Protein AF-T0KFK4-F1 (afdb_monomer)

Secondary structure (DSSP, 8-state):
---EEESS-BTTB-B---HHHHSS--------HHHHTTT-EE-HHHHHHHH-THHHHT-EEE-TTS---SSHHHHHHHHTT-PPPHHHHHHHHHHHHHHHHHTHHHHHHHHHHHHHHHHHHHHT--TTSPPP--TTGGGEES--EEEETTEEEE-

Structure (mmCIF, N/CA/C/O backbone):
data_AF-T0KFK4-F1
#
_entry.id   AF-T0KFK4-F1
#
loop_
_atom_site.group_PDB
_atom_site.id
_atom_site.type_symbol
_atom_site.label_atom_id
_atom_site.label_alt_id
_atom_site.label_comp_id
_atom_site.label_asym_id
_atom_site.label_entity_id
_atom_site.label_seq_id
_atom_site.pdbx_PDB_ins_code
_atom_site.Cartn_x
_atom_site.Cartn_y
_atom_site.Cartn_z
_atom_site.occupancy
_atom_site.B_iso_or_equiv
_atom_site.auth_seq_id
_atom_site.auth_comp_id
_atom_site.auth_asym_id
_atom_site.auth_atom_id
_atom_site.pdbx_PDB_model_num
ATOM 1 N N . MET A 1 1 ? 15.252 -6.855 -17.170 1.00 78.69 1 MET A N 1
ATOM 2 C CA . MET A 1 1 ? 15.267 -7.004 -15.695 1.00 78.69 1 MET A CA 1
ATOM 3 C C . MET A 1 1 ? 14.202 -8.016 -15.292 1.00 78.69 1 MET A C 1
ATOM 5 O O . MET A 1 1 ? 13.202 -8.117 -15.997 1.00 78.69 1 MET A O 1
ATOM 9 N N . GLU A 1 2 ? 14.425 -8.774 -14.219 1.00 89.25 2 GLU A N 1
ATOM 10 C CA . GLU A 1 2 ? 13.461 -9.767 -13.717 1.00 89.25 2 GLU A CA 1
ATOM 11 C C . GLU A 1 2 ? 12.307 -9.107 -12.941 1.00 89.25 2 GLU A C 1
ATOM 13 O O . GLU A 1 2 ? 12.492 -8.004 -12.417 1.00 89.25 2 GLU A O 1
ATOM 18 N N . PRO A 1 3 ? 11.120 -9.741 -12.862 1.00 91.94 3 PRO A N 1
ATOM 19 C CA . PRO A 1 3 ? 10.017 -9.248 -12.044 1.00 91.94 3 PRO A CA 1
ATOM 20 C C . PRO A 1 3 ? 10.415 -9.084 -10.575 1.00 91.94 3 PRO A C 1
ATOM 22 O O . PRO A 1 3 ? 11.073 -9.943 -9.990 1.00 91.94 3 PRO A O 1
ATOM 25 N N . VAL A 1 4 ? 9.974 -7.990 -9.958 1.00 92.12 4 VAL A N 1
ATOM 26 C CA . VAL A 1 4 ? 10.277 -7.679 -8.557 1.00 92.12 4 VAL A CA 1
ATOM 27 C C . VAL A 1 4 ? 9.027 -7.893 -7.717 1.00 92.12 4 VAL A C 1
ATOM 29 O O . VAL A 1 4 ? 7.979 -7.317 -8.010 1.00 92.12 4 VAL A O 1
ATOM 32 N N . LYS A 1 5 ? 9.130 -8.708 -6.662 1.00 94.12 5 LYS A N 1
ATOM 33 C CA . LYS A 1 5 ? 8.030 -8.899 -5.713 1.00 94.12 5 LYS A CA 1
ATOM 34 C C . LYS A 1 5 ? 7.849 -7.636 -4.876 1.00 94.12 5 LYS A C 1
ATOM 36 O O . LYS A 1 5 ? 8.795 -7.150 -4.256 1.00 94.12 5 LYS A O 1
ATOM 41 N N . VAL A 1 6 ? 6.625 -7.135 -4.835 1.00 92.81 6 VAL A N 1
ATOM 42 C CA . VAL A 1 6 ? 6.212 -5.961 -4.064 1.00 92.81 6 VAL A CA 1
ATOM 43 C C . VAL A 1 6 ? 5.068 -6.339 -3.124 1.00 92.81 6 VAL A C 1
ATOM 45 O O . VAL A 1 6 ? 4.615 -7.484 -3.092 1.00 92.81 6 VAL A O 1
ATOM 48 N N . LYS A 1 7 ? 4.646 -5.391 -2.289 1.00 91.06 7 LYS A N 1
ATOM 49 C CA . LYS A 1 7 ? 3.499 -5.564 -1.389 1.00 91.06 7 LYS A CA 1
ATOM 50 C C . LYS A 1 7 ? 2.224 -4.905 -1.911 1.00 91.06 7 LYS A C 1
ATOM 52 O O . LYS A 1 7 ? 1.142 -5.334 -1.539 1.00 91.06 7 LYS A O 1
ATOM 57 N N . SER A 1 8 ? 2.361 -3.893 -2.761 1.00 91.50 8 SER A N 1
ATOM 58 C CA . SER A 1 8 ? 1.259 -3.095 -3.288 1.00 91.50 8 SER A CA 1
ATOM 59 C C . SER A 1 8 ? 1.582 -2.546 -4.679 1.00 91.50 8 SER A C 1
ATOM 61 O O . SER A 1 8 ? 2.689 -2.748 -5.193 1.00 91.50 8 SER A O 1
ATOM 63 N N . CYS A 1 9 ? 0.610 -1.852 -5.275 1.00 88.12 9 CYS A N 1
ATOM 64 C CA . CYS A 1 9 ? 0.750 -1.206 -6.570 1.00 88.12 9 CYS A CA 1
ATOM 65 C C . CYS A 1 9 ? 1.921 -0.204 -6.607 1.00 88.12 9 CYS A C 1
ATOM 67 O O . CYS A 1 9 ? 2.220 0.458 -5.612 1.00 88.12 9 CYS A O 1
ATOM 69 N N . TRP A 1 10 ? 2.579 -0.066 -7.765 1.00 83.50 10 TRP A N 1
ATOM 70 C CA . TRP A 1 10 ? 3.638 0.927 -7.966 1.00 83.50 10 TRP A CA 1
ATOM 71 C C . TRP A 1 10 ? 3.334 1.778 -9.186 1.00 83.50 10 TRP A C 1
ATOM 73 O O . TRP A 1 10 ? 3.324 1.299 -10.317 1.00 83.50 10 TRP A O 1
ATOM 83 N N . ASN A 1 11 ? 3.080 3.059 -8.952 1.00 75.50 11 ASN A N 1
ATOM 84 C CA . ASN A 1 11 ? 2.762 4.025 -9.993 1.00 75.50 11 ASN A CA 1
ATOM 85 C C . ASN A 1 11 ? 1.604 3.617 -10.933 1.00 75.50 11 ASN A C 1
ATOM 87 O O . ASN A 1 11 ? 1.647 3.881 -12.131 1.00 75.50 11 ASN A O 1
ATOM 91 N N . GLY A 1 12 ? 0.586 2.924 -10.407 1.00 73.31 12 GLY A N 1
ATOM 92 C CA . GLY A 1 12 ? -0.541 2.421 -11.205 1.00 73.31 12 GLY A CA 1
ATOM 93 C C . GLY A 1 12 ? -0.241 1.157 -12.019 1.00 73.31 12 GLY A C 1
ATOM 94 O O . GLY A 1 12 ? -1.068 0.742 -12.824 1.00 73.31 12 GLY A O 1
ATOM 95 N N . MET A 1 13 ? 0.918 0.524 -11.812 1.00 82.44 13 MET A N 1
ATOM 96 C CA . MET A 1 13 ? 1.292 -0.727 -12.462 1.00 82.44 13 MET A CA 1
ATOM 97 C C . MET A 1 13 ? 1.557 -1.828 -11.442 1.00 82.44 13 MET A C 1
ATOM 99 O O . MET A 1 13 ? 2.333 -1.660 -10.499 1.00 82.44 13 MET A O 1
ATOM 103 N N . VAL A 1 14 ? 0.939 -2.983 -11.670 1.00 87.31 14 VAL A N 1
ATOM 104 C CA . VAL A 1 14 ? 1.124 -4.182 -10.860 1.00 87.31 14 VAL A CA 1
ATOM 105 C C . VAL A 1 14 ? 0.600 -5.409 -11.601 1.00 87.31 14 VAL A C 1
ATOM 107 O O . VAL A 1 14 ? -0.293 -5.301 -12.437 1.00 87.31 14 VAL A O 1
ATOM 110 N N . VAL A 1 15 ? 1.162 -6.575 -11.299 1.00 91.44 15 VAL A N 1
ATOM 111 C CA . VAL A 1 15 ? 0.720 -7.881 -11.790 1.00 91.44 15 VAL A CA 1
ATOM 112 C C . VAL A 1 15 ? 0.412 -8.765 -10.587 1.00 91.44 15 VAL A C 1
ATOM 114 O O . VAL A 1 15 ? 1.252 -8.943 -9.704 1.00 91.44 15 VAL A O 1
ATOM 117 N N . PHE A 1 16 ? -0.797 -9.309 -10.540 1.00 93.00 16 PHE A N 1
ATOM 118 C CA . PHE A 1 16 ? -1.271 -10.199 -9.484 1.00 93.00 16 PHE A CA 1
ATOM 119 C C . PHE A 1 16 ? -2.403 -11.079 -10.035 1.00 93.00 16 PHE A C 1
ATOM 121 O O . PHE A 1 16 ? -2.905 -10.830 -11.132 1.00 93.00 16 PHE A O 1
ATOM 128 N N . ASP A 1 17 ? -2.794 -12.113 -9.293 1.00 94.19 17 ASP A N 1
ATOM 129 C CA . ASP A 1 17 ? -3.900 -12.978 -9.700 1.00 94.19 17 ASP A CA 1
ATOM 130 C C . ASP A 1 17 ? -5.256 -12.316 -9.413 1.00 94.19 17 ASP A C 1
ATOM 132 O O . ASP A 1 17 ? -5.594 -12.035 -8.258 1.00 94.19 17 ASP A O 1
ATOM 136 N N . ALA A 1 18 ? -6.008 -12.056 -10.482 1.00 93.75 18 ALA A N 1
ATOM 137 C CA . ALA A 1 18 ? -7.289 -11.368 -10.438 1.00 93.75 18 ALA A CA 1
ATOM 138 C C . ALA A 1 18 ? -8.496 -12.302 -10.246 1.00 93.75 18 ALA A C 1
ATOM 140 O O . ALA A 1 18 ? -9.607 -11.790 -10.152 1.00 93.75 18 ALA A O 1
ATOM 141 N N . ALA A 1 19 ? -8.316 -13.628 -10.158 1.00 95.56 19 ALA A N 1
ATOM 142 C CA . ALA A 1 19 ? -9.422 -14.569 -9.938 1.00 95.56 19 ALA A CA 1
ATOM 143 C C . ALA A 1 19 ? -10.364 -14.168 -8.775 1.00 95.56 19 ALA A C 1
ATOM 145 O O . ALA A 1 19 ? -11.576 -14.178 -8.987 1.00 95.56 19 ALA A O 1
ATOM 146 N N . PRO A 1 20 ? -9.875 -13.662 -7.618 1.00 95.38 20 PRO A N 1
ATOM 147 C CA . PRO A 1 20 ? -10.744 -13.272 -6.503 1.00 95.38 20 PRO A CA 1
ATOM 148 C C . PRO A 1 20 ? -11.713 -12.124 -6.814 1.00 95.38 20 PRO A C 1
ATOM 150 O O . PRO A 1 20 ? -12.715 -11.970 -6.122 1.00 95.38 20 PRO A O 1
ATOM 153 N N . PHE A 1 21 ? -11.461 -11.315 -7.850 1.00 93.81 21 PHE A N 1
ATOM 154 C CA . PHE A 1 21 ? -12.428 -10.305 -8.298 1.00 93.81 21 PHE A CA 1
ATOM 155 C C . PHE A 1 21 ? -13.666 -10.926 -8.949 1.00 93.81 21 PHE A C 1
ATOM 157 O O . PHE A 1 21 ? -14.748 -10.348 -8.873 1.00 93.81 21 PHE A O 1
ATOM 164 N N . TYR A 1 22 ? -13.507 -12.081 -9.593 1.00 93.00 22 TYR A N 1
ATOM 165 C CA . TYR A 1 22 ? -14.576 -12.763 -10.317 1.00 93.00 22 TYR A CA 1
ATOM 166 C C . TYR A 1 22 ? -15.259 -13.821 -9.450 1.00 93.00 22 TYR A C 1
ATOM 168 O O . TYR A 1 22 ? -16.486 -13.892 -9.440 1.00 93.00 22 TYR A O 1
ATOM 176 N N . ASP A 1 23 ? -14.471 -14.596 -8.704 1.00 91.88 23 ASP A N 1
ATOM 177 C CA . ASP A 1 23 ? -14.952 -15.783 -7.993 1.00 91.88 23 ASP A CA 1
ATOM 178 C C . ASP A 1 23 ? -15.419 -15.456 -6.564 1.00 91.88 23 ASP A C 1
ATOM 180 O O . ASP A 1 23 ? -16.481 -15.907 -6.137 1.00 91.88 23 ASP A O 1
ATOM 184 N N . ASP A 1 24 ? -14.660 -14.619 -5.848 1.00 90.19 24 ASP A N 1
ATOM 185 C CA . ASP A 1 24 ? -14.876 -14.316 -4.423 1.00 90.19 24 ASP A CA 1
ATOM 186 C C . ASP A 1 24 ? -15.506 -12.932 -4.186 1.00 90.19 24 ASP A C 1
ATOM 188 O O . ASP A 1 24 ? -15.826 -12.557 -3.056 1.00 90.19 24 ASP A O 1
ATOM 192 N N . GLY A 1 25 ? -15.684 -12.145 -5.251 1.00 92.00 25 GLY A N 1
ATOM 193 C CA . GLY A 1 25 ? -16.258 -10.805 -5.181 1.00 92.00 25 GLY A CA 1
ATOM 194 C C . GLY A 1 25 ? -15.386 -9.794 -4.435 1.00 92.00 25 GLY A C 1
ATOM 195 O O . GLY A 1 25 ? -15.936 -8.913 -3.772 1.00 92.00 25 GLY A O 1
ATOM 196 N N . LEU A 1 26 ? -14.055 -9.903 -4.538 1.00 94.19 26 LEU A N 1
ATOM 197 C CA . LEU A 1 26 ? -13.112 -8.904 -4.028 1.00 94.19 26 LEU A CA 1
ATOM 198 C C . LEU A 1 26 ? -13.464 -7.511 -4.582 1.00 94.19 26 LEU A C 1
ATOM 200 O O . LEU A 1 26 ? -13.676 -7.338 -5.783 1.00 94.19 26 LEU A O 1
ATOM 204 N N . ARG A 1 27 ? -13.525 -6.507 -3.701 1.00 93.94 27 ARG A N 1
ATOM 205 C CA . ARG A 1 27 ? -13.891 -5.126 -4.045 1.00 93.94 27 ARG A CA 1
ATOM 206 C C . ARG A 1 27 ? -12.870 -4.150 -3.501 1.00 93.94 27 ARG A C 1
ATOM 208 O O . ARG A 1 27 ? -12.285 -4.367 -2.445 1.00 93.94 27 ARG A O 1
ATOM 215 N N . PHE A 1 28 ? -12.722 -3.045 -4.215 1.00 93.38 28 PHE A N 1
ATOM 216 C CA . PHE A 1 28 ? -12.028 -1.879 -3.702 1.00 93.38 28 PHE A CA 1
ATOM 217 C C . PHE A 1 28 ? -12.796 -1.281 -2.521 1.00 93.38 28 PHE A C 1
ATOM 219 O O . PHE A 1 28 ? -14.030 -1.242 -2.524 1.00 93.38 28 PHE A O 1
ATOM 226 N N . ARG A 1 29 ? -12.052 -0.828 -1.514 1.00 94.56 29 ARG A N 1
ATOM 227 C CA . ARG A 1 29 ? -12.571 -0.161 -0.320 1.00 94.56 29 ARG A CA 1
ATOM 228 C C . ARG A 1 29 ? -11.565 0.864 0.197 1.00 94.56 29 ARG A C 1
ATOM 230 O O . ARG A 1 29 ? -10.370 0.761 -0.083 1.00 94.56 29 ARG A O 1
ATOM 237 N N . GLY A 1 30 ? -12.060 1.805 0.991 1.00 93.12 30 GLY A N 1
ATOM 238 C CA . GLY A 1 30 ? -11.230 2.621 1.871 1.00 93.12 30 GLY A CA 1
ATOM 239 C C . GLY A 1 30 ? -10.987 1.947 3.224 1.00 93.12 30 GLY A C 1
ATOM 240 O O . GLY A 1 30 ? -11.461 0.835 3.491 1.00 93.12 30 GLY A O 1
ATOM 241 N N . SER A 1 31 ? -10.257 2.650 4.087 1.00 93.94 31 SER A N 1
ATOM 242 C CA . SER A 1 31 ? -10.259 2.373 5.527 1.00 93.94 31 SER A CA 1
ATOM 243 C C . SER A 1 31 ? -11.670 2.550 6.096 1.00 93.94 31 SER A C 1
ATOM 245 O O . SER A 1 31 ? -12.449 3.344 5.574 1.00 93.94 31 SER A O 1
ATOM 247 N N . ASP A 1 32 ? -11.987 1.841 7.179 1.00 94.00 32 ASP A N 1
ATOM 248 C CA . ASP A 1 32 ? -13.242 2.043 7.913 1.00 94.00 32 ASP A CA 1
ATOM 249 C C . ASP A 1 32 ? -13.389 3.506 8.373 1.00 94.00 32 ASP A C 1
ATOM 251 O O . ASP A 1 32 ? -12.420 4.096 8.852 1.00 94.00 32 ASP A O 1
ATOM 255 N N . ASP A 1 33 ? -14.588 4.088 8.275 1.00 92.94 33 ASP A N 1
ATOM 256 C CA . ASP A 1 33 ? -14.829 5.499 8.619 1.00 92.94 33 ASP A CA 1
ATOM 257 C C . ASP A 1 33 ? -14.421 5.830 10.065 1.00 92.94 33 ASP A C 1
ATOM 259 O O . ASP A 1 33 ? -13.884 6.904 10.344 1.00 92.94 33 ASP A O 1
ATOM 263 N N . SER A 1 34 ? -14.619 4.898 11.003 1.00 94.25 34 SER A N 1
ATOM 264 C CA . SER A 1 34 ? -14.234 5.089 12.405 1.00 94.25 34 SER A CA 1
ATOM 265 C C . SER A 1 34 ? -12.723 4.957 12.634 1.00 94.25 34 SER A C 1
ATOM 267 O O . SER A 1 34 ? -12.191 5.540 13.584 1.00 94.25 34 SER A O 1
ATOM 269 N N . LEU A 1 35 ? -12.018 4.239 11.752 1.00 94.81 35 LEU A N 1
ATOM 270 C CA . LEU A 1 35 ? -10.555 4.198 11.711 1.00 94.81 35 LEU A CA 1
ATOM 271 C C . LEU A 1 35 ? -10.000 5.480 11.071 1.00 94.81 35 LEU A C 1
ATOM 273 O O . LEU A 1 35 ? -9.096 6.106 11.629 1.00 94.81 35 LEU A O 1
ATOM 277 N N . ALA A 1 36 ? -10.594 5.921 9.961 1.00 92.81 36 ALA A N 1
ATOM 278 C CA . ALA A 1 36 ? -10.257 7.167 9.277 1.00 92.81 36 ALA A CA 1
ATOM 279 C C . ALA A 1 36 ? -10.457 8.390 10.187 1.00 92.81 36 ALA A C 1
ATOM 281 O O . ALA A 1 36 ? -9.610 9.281 10.210 1.00 92.81 36 ALA A O 1
ATOM 282 N N . ALA A 1 37 ? -11.489 8.387 11.040 1.00 92.56 37 ALA A N 1
ATOM 283 C CA . ALA A 1 37 ? -11.718 9.413 12.062 1.00 92.56 37 ALA A CA 1
ATOM 284 C C . ALA A 1 37 ? -10.561 9.558 13.074 1.00 92.56 37 ALA A C 1
ATOM 286 O O . ALA A 1 37 ? -10.455 10.576 13.758 1.00 92.56 37 ALA A O 1
ATOM 287 N N . LYS A 1 38 ? -9.659 8.570 13.169 1.00 93.88 38 LYS A N 1
ATOM 288 C CA . LYS A 1 38 ? -8.417 8.663 13.952 1.00 93.88 38 LYS A CA 1
ATOM 289 C C . LYS A 1 38 ? -7.228 9.189 13.142 1.00 93.88 38 LYS A C 1
ATOM 291 O O . LYS A 1 38 ? -6.099 9.132 13.637 1.00 93.88 38 LYS A O 1
ATOM 296 N N . HIS A 1 39 ? -7.456 9.749 11.955 1.00 94.31 39 HIS A N 1
ATOM 297 C CA . HIS A 1 39 ? -6.433 10.133 10.975 1.00 94.31 39 HIS A CA 1
ATOM 298 C C . HIS A 1 39 ? -5.570 8.943 10.542 1.00 94.31 39 HIS A C 1
ATOM 300 O O . HIS A 1 39 ? -4.342 9.025 10.557 1.00 94.31 39 HIS A O 1
ATOM 306 N N . LEU A 1 40 ? -6.209 7.802 10.275 1.00 95.19 40 LEU A N 1
ATOM 307 C CA . LEU A 1 40 ? -5.551 6.646 9.678 1.00 95.19 40 LEU A CA 1
ATOM 308 C C . LEU A 1 40 ? -6.171 6.355 8.320 1.00 95.19 40 LEU A C 1
ATOM 310 O O . LEU A 1 40 ? -7.256 5.782 8.221 1.00 95.19 40 LEU A O 1
ATOM 314 N N . GLU A 1 41 ? -5.450 6.731 7.274 1.00 93.75 41 GLU A N 1
ATOM 315 C CA . GLU A 1 41 ? -5.878 6.556 5.893 1.00 93.75 41 GLU A CA 1
ATOM 316 C C . GLU A 1 41 ? -5.036 5.472 5.217 1.00 93.75 41 GLU A C 1
ATOM 318 O O . GLU A 1 41 ? -3.823 5.393 5.411 1.00 93.75 41 GLU A O 1
ATOM 323 N N . GLY A 1 42 ? -5.689 4.600 4.451 1.00 93.06 42 GLY A N 1
ATOM 324 C CA . GLY A 1 42 ? -5.052 3.534 3.690 1.00 93.06 42 GLY A CA 1
ATOM 325 C C . GLY A 1 42 ? -5.262 3.744 2.198 1.00 93.06 42 GLY A C 1
ATOM 326 O O . GLY A 1 42 ? -6.388 3.941 1.749 1.00 93.06 42 GLY A O 1
ATOM 327 N N . SER A 1 43 ? -4.187 3.668 1.408 1.00 90.25 43 SER A N 1
ATOM 328 C CA . SER A 1 43 ? -4.320 3.737 -0.051 1.00 90.25 43 SER A CA 1
ATOM 329 C C . SER A 1 43 ? -5.122 2.541 -0.565 1.00 90.25 43 SER A C 1
ATOM 331 O O . SER A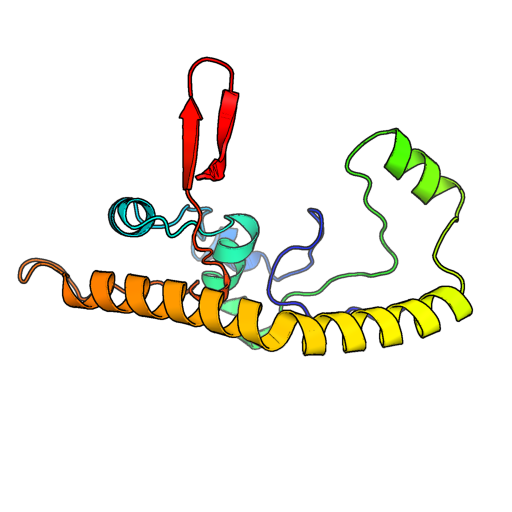 1 43 ? -4.721 1.395 -0.357 1.00 90.25 43 SER A O 1
ATOM 333 N N . GLU A 1 44 ? -6.199 2.799 -1.306 1.00 91.38 44 GLU A N 1
ATOM 334 C CA . GLU A 1 44 ? -7.035 1.771 -1.941 1.00 91.38 44 GLU A CA 1
ATOM 335 C C . GLU A 1 44 ? -6.195 0.776 -2.765 1.00 91.38 44 GLU A C 1
ATOM 337 O O . GLU A 1 44 ? -6.363 -0.442 -2.665 1.00 91.38 44 GLU A O 1
ATOM 342 N N . CYS A 1 45 ? -5.205 1.284 -3.510 1.00 90.12 45 CYS A N 1
ATOM 343 C CA . CYS A 1 45 ? -4.323 0.451 -4.328 1.00 90.12 45 CYS A CA 1
ATOM 344 C C . CYS A 1 45 ? -3.419 -0.474 -3.499 1.00 90.12 45 CYS A C 1
ATOM 346 O O . CYS A 1 45 ? -2.849 -1.423 -4.032 1.00 90.12 45 CYS A O 1
ATOM 348 N N . CYS A 1 46 ? -3.242 -0.188 -2.210 1.00 93.88 46 CYS A N 1
ATOM 349 C CA . CYS A 1 46 ? -2.546 -1.049 -1.268 1.00 93.88 46 CYS A CA 1
ATOM 350 C C . CYS A 1 46 ? -3.520 -2.015 -0.585 1.00 93.88 46 CYS A C 1
ATOM 352 O O . CYS A 1 46 ? -3.250 -3.217 -0.555 1.00 93.88 46 CYS A O 1
ATOM 354 N N . LEU A 1 47 ? -4.660 -1.506 -0.103 1.00 95.12 47 LEU A N 1
ATOM 355 C CA . LEU A 1 47 ? -5.675 -2.284 0.613 1.00 95.12 47 LEU A CA 1
ATOM 356 C C . LEU A 1 47 ? -6.180 -3.461 -0.221 1.00 95.12 47 LEU A C 1
ATOM 358 O O . LEU A 1 47 ? -6.235 -4.581 0.275 1.00 95.12 47 LEU A O 1
ATOM 362 N N . ILE A 1 48 ? -6.400 -3.255 -1.521 1.00 94.25 48 ILE A N 1
ATOM 363 C CA . ILE A 1 48 ? -6.859 -4.323 -2.414 1.00 94.25 48 ILE A CA 1
ATOM 364 C C . ILE A 1 48 ? -5.918 -5.539 -2.449 1.00 94.25 48 ILE A C 1
ATOM 366 O O . ILE A 1 48 ? -6.355 -6.674 -2.625 1.00 94.25 48 ILE A O 1
ATOM 370 N N . HIS A 1 49 ? -4.614 -5.326 -2.254 1.00 94.06 49 HIS A N 1
ATOM 371 C CA . HIS A 1 49 ? -3.636 -6.409 -2.198 1.00 94.06 49 HIS A CA 1
ATOM 372 C C . HIS A 1 49 ? -3.538 -7.049 -0.816 1.00 94.06 49 HIS A C 1
ATOM 374 O O . HIS A 1 49 ? -3.206 -8.233 -0.741 1.00 94.06 49 HIS A O 1
ATOM 380 N N . ALA A 1 50 ? -3.810 -6.294 0.250 1.00 94.50 50 ALA A N 1
ATOM 381 C CA . ALA A 1 50 ? -3.929 -6.839 1.597 1.00 94.50 50 ALA A CA 1
ATOM 382 C C . ALA A 1 50 ? -5.165 -7.746 1.726 1.00 94.50 50 ALA A C 1
ATOM 384 O O . ALA A 1 50 ? -5.082 -8.794 2.367 1.00 94.50 50 ALA A O 1
ATOM 385 N N . ASP A 1 51 ? -6.256 -7.369 1.057 1.00 94.81 51 ASP A N 1
ATOM 386 C CA . ASP A 1 51 ? -7.532 -8.086 1.062 1.00 94.81 51 ASP A CA 1
ATOM 387 C C . ASP A 1 51 ? -7.557 -9.276 0.095 1.00 94.81 51 ASP A C 1
ATOM 389 O O . ASP A 1 51 ? -8.296 -10.235 0.309 1.00 94.81 51 ASP A O 1
ATOM 393 N N . ASN A 1 52 ? -6.743 -9.252 -0.966 1.00 94.81 52 ASN A N 1
ATOM 394 C CA . ASN A 1 52 ? -6.665 -10.363 -1.909 1.00 94.81 52 ASN A CA 1
ATOM 395 C C . ASN A 1 52 ? -6.017 -11.602 -1.243 1.00 94.81 52 ASN A C 1
ATOM 397 O O . ASN A 1 52 ? -4.812 -11.581 -0.949 1.00 94.81 52 ASN A O 1
ATOM 401 N N . PRO A 1 53 ? -6.755 -12.719 -1.071 1.00 93.69 53 PRO A N 1
ATOM 402 C CA . PRO A 1 53 ? -6.244 -13.911 -0.391 1.00 93.69 53 PRO A CA 1
ATOM 403 C C . PRO A 1 53 ? -5.056 -14.547 -1.128 1.00 93.69 53 PRO A C 1
ATOM 405 O O . PRO A 1 53 ? -4.140 -15.083 -0.500 1.00 93.69 53 PRO A O 1
ATOM 408 N N . LEU A 1 54 ? -5.005 -14.416 -2.457 1.00 95.19 54 LEU A N 1
ATOM 409 C CA . LEU A 1 54 ? -3.944 -14.977 -3.291 1.00 95.19 54 LEU A CA 1
ATOM 410 C C . LEU A 1 54 ? -2.644 -14.168 -3.235 1.00 95.19 54 LEU A C 1
ATOM 412 O O . LEU A 1 54 ? -1.590 -14.695 -3.598 1.00 95.19 54 LEU A O 1
ATOM 416 N N . SER A 1 55 ? -2.662 -12.922 -2.745 1.00 93.56 55 SER A N 1
ATOM 417 C CA . SER 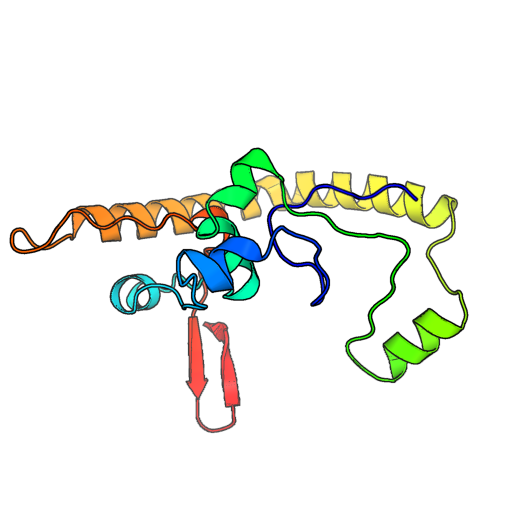A 1 55 ? -1.452 -12.092 -2.631 1.00 93.56 55 SER A CA 1
ATOM 418 C C . SER A 1 55 ? -0.373 -12.737 -1.760 1.00 93.56 55 SER A C 1
ATOM 420 O O . SER A 1 55 ? 0.820 -12.527 -1.990 1.00 93.56 55 SER A O 1
ATOM 422 N N . ARG A 1 56 ? -0.760 -13.530 -0.751 1.00 90.12 56 ARG A N 1
ATOM 423 C CA . ARG A 1 56 ? 0.195 -14.208 0.143 1.00 90.12 56 ARG A CA 1
ATOM 424 C C . ARG A 1 56 ? 0.920 -15.351 -0.565 1.00 90.12 56 ARG A C 1
ATOM 426 O O . ARG A 1 56 ? 2.137 -15.471 -0.425 1.00 90.12 56 ARG A O 1
ATOM 433 N N . GLU A 1 57 ? 0.186 -16.131 -1.351 1.00 94.25 57 GLU A N 1
ATOM 434 C CA . GLU A 1 57 ? 0.683 -17.333 -2.026 1.00 94.25 57 GLU A CA 1
ATOM 435 C C . GLU A 1 57 ? 1.342 -17.009 -3.370 1.00 94.25 57 GLU A C 1
ATOM 437 O O . GLU A 1 57 ? 2.504 -17.345 -3.600 1.00 94.25 57 GLU A O 1
ATOM 442 N N . LYS A 1 58 ? 0.626 -16.298 -4.245 1.00 95.44 58 LYS A N 1
ATOM 443 C CA . LYS A 1 58 ? 1.062 -15.985 -5.615 1.00 95.44 58 LYS A CA 1
ATOM 444 C C . LYS A 1 58 ? 1.910 -14.719 -5.684 1.00 95.44 58 LYS A C 1
ATOM 446 O O . LYS A 1 58 ? 2.729 -14.564 -6.590 1.00 95.44 58 LYS A O 1
ATOM 451 N N . GLY A 1 59 ? 1.795 -13.849 -4.683 1.00 94.38 59 GLY A N 1
ATOM 452 C CA . GLY A 1 59 ? 2.541 -12.600 -4.624 1.00 94.38 59 GLY A CA 1
ATOM 453 C C . GLY A 1 59 ? 1.957 -11.499 -5.502 1.00 94.38 59 GLY A C 1
ATOM 454 O O . GLY A 1 59 ? 1.080 -11.710 -6.336 1.00 94.38 59 GLY A O 1
ATOM 455 N N . VAL A 1 60 ? 2.506 -10.307 -5.299 1.00 95.06 60 VAL A N 1
ATOM 456 C CA . VAL A 1 60 ? 2.236 -9.108 -6.084 1.00 95.06 60 VAL A CA 1
ATOM 457 C C . VAL A 1 60 ? 3.548 -8.719 -6.756 1.00 95.06 60 VAL A C 1
ATOM 459 O O . VAL A 1 60 ? 4.587 -8.655 -6.093 1.00 95.06 60 VAL A O 1
ATOM 462 N N . TRP A 1 61 ? 3.529 -8.513 -8.067 1.00 94.75 61 TRP A N 1
ATOM 463 C CA . TRP A 1 61 ? 4.737 -8.401 -8.880 1.00 94.75 61 TRP A CA 1
ATOM 464 C C . TRP A 1 61 ? 4.748 -7.122 -9.705 1.00 94.75 61 TRP A C 1
ATOM 466 O O . TRP A 1 61 ? 3.731 -6.685 -10.237 1.00 94.75 61 TRP A O 1
ATOM 476 N N . LEU A 1 62 ? 5.932 -6.540 -9.847 1.00 92.31 62 LEU A N 1
ATOM 477 C CA . LEU A 1 62 ? 6.188 -5.398 -10.710 1.00 92.31 62 LEU A CA 1
ATOM 478 C C . LEU A 1 62 ? 7.068 -5.841 -11.878 1.00 92.31 62 LEU A C 1
ATOM 480 O O . LEU A 1 62 ? 8.100 -6.479 -11.666 1.00 92.31 62 LEU A O 1
ATOM 484 N N . ASN A 1 63 ? 6.695 -5.468 -13.104 1.00 89.81 63 ASN A N 1
ATOM 485 C CA . ASN A 1 63 ? 7.567 -5.613 -14.266 1.00 89.81 63 ASN A CA 1
ATOM 486 C C . ASN A 1 63 ? 8.420 -4.342 -14.430 1.00 89.81 63 ASN A C 1
ATOM 488 O O . ASN A 1 63 ? 7.913 -3.348 -14.950 1.00 89.81 63 ASN A O 1
ATOM 492 N N . PRO A 1 64 ? 9.710 -4.349 -14.051 1.00 84.69 64 PRO A N 1
ATOM 493 C CA . PRO A 1 64 ? 10.561 -3.159 -14.147 1.00 84.69 64 PRO A CA 1
ATOM 494 C C . PRO A 1 64 ? 10.861 -2.721 -15.589 1.00 84.69 64 PRO A C 1
ATOM 496 O O . PRO A 1 64 ? 11.432 -1.653 -15.794 1.00 84.69 64 PRO A O 1
ATOM 499 N N . ASN A 1 65 ? 10.517 -3.533 -16.594 1.00 84.31 65 ASN A N 1
ATOM 500 C CA . ASN A 1 65 ? 10.723 -3.178 -17.998 1.00 84.31 65 ASN A CA 1
ATOM 501 C C . ASN A 1 65 ? 9.569 -2.333 -18.563 1.00 84.31 65 ASN A C 1
ATOM 503 O O . ASN A 1 65 ? 9.726 -1.733 -19.623 1.00 84.31 65 ASN A O 1
ATOM 507 N N . VAL A 1 66 ? 8.424 -2.272 -17.875 1.00 85.62 66 VAL A N 1
ATOM 508 C CA . VAL A 1 66 ? 7.309 -1.403 -18.261 1.00 85.62 66 VAL A CA 1
ATOM 509 C C . VAL A 1 66 ? 7.471 -0.056 -17.562 1.00 85.62 66 VAL A C 1
ATOM 511 O O . VAL A 1 66 ? 7.819 0.021 -16.384 1.00 85.62 66 VAL A O 1
ATOM 514 N N . ARG A 1 67 ? 7.253 1.026 -18.311 1.00 82.69 67 ARG A N 1
ATOM 515 C CA . ARG A 1 67 ? 7.455 2.400 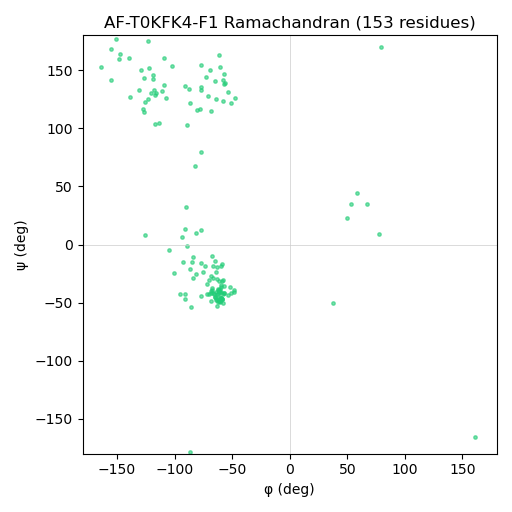-17.847 1.00 82.69 67 ARG A CA 1
ATOM 516 C C . ARG A 1 67 ? 6.128 3.136 -17.880 1.00 82.69 67 ARG A C 1
ATOM 518 O O . ARG A 1 67 ? 5.412 3.072 -18.875 1.00 82.69 67 ARG A O 1
ATOM 525 N N . VAL A 1 68 ? 5.829 3.839 -16.797 1.00 80.88 68 VAL A N 1
ATOM 526 C CA . VAL A 1 68 ? 4.597 4.614 -16.633 1.00 80.88 68 VAL A CA 1
ATOM 527 C C . VAL A 1 68 ? 4.942 6.087 -16.433 1.00 80.88 68 VAL A C 1
ATOM 529 O O . VAL A 1 68 ? 5.943 6.414 -15.793 1.00 80.88 68 VAL A O 1
ATOM 532 N N . GLY A 1 69 ? 4.127 6.977 -16.997 1.00 84.06 69 GLY A N 1
ATOM 533 C CA . GLY A 1 69 ? 4.267 8.422 -16.846 1.00 84.06 69 GLY A CA 1
ATOM 534 C C . GLY A 1 69 ? 2.968 9.031 -16.336 1.00 84.06 69 GLY A C 1
ATOM 535 O O . GLY A 1 69 ? 1.933 8.887 -16.973 1.00 84.06 69 GLY A O 1
ATOM 536 N N . TYR A 1 70 ? 3.030 9.726 -15.201 1.00 79.81 70 TYR A N 1
ATOM 537 C CA . TYR A 1 70 ? 1.871 10.396 -14.590 1.00 79.81 70 TYR A CA 1
ATOM 538 C C . TY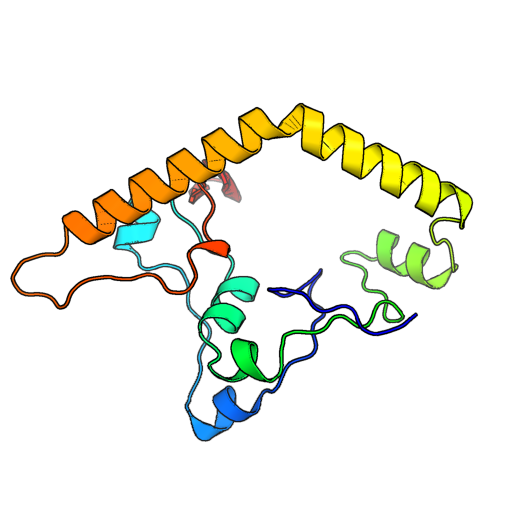R A 1 70 ? 1.428 11.668 -15.310 1.00 79.81 70 TYR A C 1
ATOM 540 O O . TYR A 1 70 ? 0.333 12.173 -15.086 1.00 79.81 70 TYR A O 1
ATOM 548 N N . ASN A 1 71 ? 2.308 12.225 -16.132 1.00 87.62 71 ASN A N 1
ATOM 549 C CA . ASN A 1 71 ? 2.033 13.389 -16.949 1.00 87.62 71 ASN A CA 1
ATOM 550 C C . ASN A 1 71 ? 2.823 13.281 -18.251 1.00 87.62 71 ASN A C 1
ATOM 552 O O . ASN A 1 71 ? 3.777 12.504 -18.354 1.00 87.62 71 ASN A O 1
ATOM 556 N N . GLU A 1 72 ? 2.428 14.089 -19.228 1.00 89.06 72 GLU A N 1
ATOM 557 C CA . GLU A 1 72 ? 3.027 14.113 -20.560 1.00 89.06 72 GLU A CA 1
ATOM 558 C C . GLU A 1 72 ? 4.545 14.313 -20.502 1.00 89.06 72 GLU A C 1
ATOM 560 O O . GLU A 1 72 ? 5.291 13.571 -21.129 1.00 89.06 72 GLU A O 1
ATOM 565 N N . ARG A 1 73 ? 5.034 15.231 -19.661 1.00 87.75 73 ARG A N 1
ATOM 566 C CA . ARG A 1 73 ? 6.473 15.486 -19.522 1.00 87.75 73 ARG A CA 1
ATOM 567 C C . ARG A 1 73 ? 7.249 14.241 -19.086 1.00 87.75 73 ARG A C 1
ATOM 569 O O . ARG A 1 73 ? 8.304 13.958 -19.651 1.00 87.75 73 ARG A O 1
ATOM 576 N N . VAL A 1 74 ? 6.764 13.517 -18.077 1.00 84.75 74 VAL A N 1
ATOM 577 C CA . VAL A 1 74 ? 7.397 12.273 -17.607 1.00 84.75 74 VAL A CA 1
ATOM 578 C C . VAL A 1 74 ? 7.262 11.184 -18.667 1.00 84.75 74 VAL A C 1
ATOM 580 O O . VAL A 1 74 ? 8.229 10.481 -18.943 1.00 84.75 74 VAL A O 1
ATOM 583 N N . PHE A 1 75 ? 6.099 11.074 -19.308 1.00 85.50 75 PHE A N 1
ATOM 584 C CA . PHE A 1 75 ? 5.877 10.115 -20.384 1.00 85.50 75 PHE A CA 1
ATOM 585 C C . PHE A 1 75 ? 6.859 10.322 -21.549 1.00 85.50 75 PHE A C 1
ATOM 587 O O . PHE A 1 75 ? 7.533 9.376 -21.958 1.00 85.50 75 PHE A O 1
ATOM 594 N N . GLU A 1 76 ? 7.056 11.558 -22.006 1.00 88.44 76 GLU A N 1
ATOM 595 C CA . GLU A 1 76 ? 8.041 11.881 -23.043 1.00 88.44 76 GLU A CA 1
ATOM 596 C C . GLU A 1 76 ? 9.474 11.540 -22.610 1.00 88.44 76 GLU A C 1
ATOM 598 O O . GLU A 1 76 ? 10.244 10.973 -23.385 1.00 88.44 76 GLU A O 1
ATOM 603 N N . GLN A 1 77 ? 9.837 11.773 -21.345 1.00 84.69 77 GLN A N 1
ATOM 604 C CA . GLN A 1 77 ? 11.139 11.341 -20.821 1.00 84.69 77 GLN A CA 1
ATOM 605 C C . GLN A 1 77 ? 11.302 9.815 -20.845 1.00 84.69 77 GLN A C 1
ATOM 607 O O . GLN A 1 77 ? 12.383 9.326 -21.182 1.00 84.69 77 GLN A O 1
ATOM 612 N N . THR A 1 78 ? 10.242 9.060 -20.531 1.00 80.94 78 THR A N 1
ATOM 613 C CA . THR A 1 78 ? 10.281 7.589 -20.569 1.00 80.94 78 THR A CA 1
ATOM 614 C C . THR A 1 78 ? 10.413 7.024 -21.984 1.00 80.94 78 THR A C 1
ATOM 616 O O . THR A 1 78 ? 11.004 5.951 -22.128 1.00 80.94 78 THR A O 1
ATOM 619 N N . LYS A 1 79 ? 9.935 7.744 -23.014 1.00 82.81 79 LYS A N 1
ATOM 620 C CA . LYS A 1 79 ? 10.123 7.394 -24.435 1.00 82.81 79 LYS A CA 1
ATOM 621 C C . LYS A 1 79 ? 11.553 7.610 -24.916 1.00 82.81 79 LYS A C 1
ATOM 623 O O . LYS A 1 79 ? 12.033 6.852 -25.746 1.00 82.81 79 LYS A O 1
ATOM 628 N N . MET A 1 80 ? 12.245 8.624 -24.397 1.00 80.44 80 MET A N 1
ATOM 629 C CA . MET A 1 80 ? 13.611 8.973 -24.814 1.00 80.44 80 MET A CA 1
ATOM 630 C C . MET A 1 80 ? 14.700 8.044 -24.245 1.00 80.44 80 MET A C 1
ATOM 632 O O . MET A 1 80 ? 15.873 8.414 -24.260 1.00 80.44 80 MET A O 1
ATOM 636 N N . ASP A 1 81 ? 14.333 6.893 -23.668 1.00 70.69 81 ASP A N 1
ATOM 637 C CA . ASP A 1 81 ? 15.245 5.958 -22.987 1.00 70.69 81 ASP A CA 1
ATOM 638 C C . ASP A 1 81 ? 16.184 6.610 -21.949 1.00 70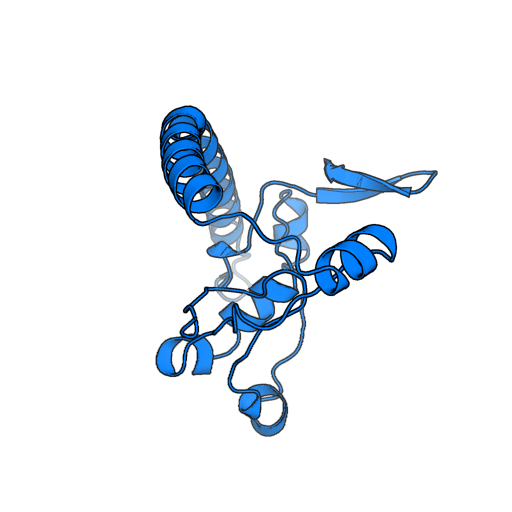.69 81 ASP A C 1
ATOM 640 O O . ASP A 1 81 ? 17.215 6.052 -21.568 1.00 70.69 81 ASP A O 1
ATOM 644 N N . ARG A 1 82 ? 15.808 7.782 -21.417 1.00 68.81 82 ARG A N 1
ATOM 645 C CA . ARG A 1 82 ? 16.540 8.456 -20.339 1.00 68.81 82 ARG A CA 1
ATOM 646 C C . ARG A 1 82 ? 16.240 7.774 -19.010 1.00 68.81 82 ARG A C 1
ATOM 648 O O . ARG A 1 82 ? 15.424 8.243 -18.221 1.00 68.81 82 ARG A O 1
ATOM 655 N N . PHE A 1 83 ? 16.913 6.658 -18.770 1.00 71.12 83 PHE A N 1
ATOM 656 C CA . PHE A 1 83 ? 16.885 5.941 -17.500 1.00 71.12 83 PHE A CA 1
ATOM 657 C C . PHE A 1 83 ? 18.164 6.217 -16.692 1.00 71.12 83 PHE A C 1
ATOM 659 O O . PHE A 1 83 ? 19.202 6.528 -17.289 1.00 71.12 83 PHE A O 1
ATOM 666 N N . PRO A 1 84 ? 18.133 6.115 -15.347 1.00 75.31 84 PRO A N 1
ATOM 667 C CA . PRO A 1 84 ? 19.346 6.135 -14.545 1.00 75.31 84 PRO A CA 1
ATOM 668 C C . PRO A 1 84 ? 20.407 5.194 -15.122 1.00 75.31 84 PRO A C 1
ATOM 670 O O . PRO A 1 84 ? 20.159 4.009 -15.348 1.00 75.31 84 PRO A O 1
ATOM 673 N N . THR A 1 85 ? 21.599 5.733 -15.369 1.00 82.62 85 THR A N 1
ATOM 674 C CA . THR A 1 85 ? 22.755 4.938 -15.792 1.00 82.62 85 THR A CA 1
ATOM 675 C C . THR A 1 85 ? 23.118 3.914 -14.708 1.00 82.62 85 THR A C 1
ATOM 677 O O . THR A 1 85 ? 22.744 4.095 -13.545 1.00 82.62 85 THR A O 1
ATOM 680 N N . PRO A 1 86 ? 23.905 2.867 -15.020 1.00 85.38 86 PRO A N 1
ATOM 681 C CA . PRO A 1 86 ? 24.393 1.938 -13.998 1.00 85.38 86 PRO A CA 1
ATOM 682 C C . PRO A 1 86 ? 25.066 2.651 -12.815 1.00 85.38 86 PRO A C 1
ATOM 684 O O . PRO A 1 86 ? 24.871 2.274 -11.662 1.00 85.38 86 PRO A O 1
ATOM 687 N N . TRP A 1 87 ? 25.785 3.747 -13.083 1.00 88.25 87 TRP A N 1
ATOM 688 C CA . TRP A 1 87 ? 26.361 4.594 -12.040 1.00 88.25 87 TRP A CA 1
ATOM 689 C C . TRP A 1 87 ? 25.297 5.288 -11.182 1.00 88.25 87 TRP A C 1
ATOM 691 O O . TRP A 1 87 ? 25.379 5.261 -9.955 1.00 88.25 87 TRP A O 1
ATOM 701 N N . ALA A 1 88 ? 24.263 5.858 -11.804 1.00 87.31 88 ALA A N 1
ATOM 702 C CA . ALA A 1 88 ? 23.145 6.447 -11.075 1.00 87.31 88 ALA A CA 1
ATOM 703 C C . ALA A 1 88 ? 22.399 5.406 -10.221 1.00 87.31 88 ALA A C 1
ATOM 705 O O . ALA A 1 88 ? 21.930 5.746 -9.138 1.00 87.31 88 ALA A O 1
ATOM 706 N N . ALA A 1 89 ? 22.344 4.137 -10.644 1.00 86.06 89 ALA A N 1
ATOM 707 C CA . ALA A 1 89 ? 21.798 3.054 -9.828 1.00 86.06 89 ALA A CA 1
ATOM 708 C C . ALA A 1 89 ? 22.663 2.768 -8.585 1.00 86.06 89 ALA A C 1
ATOM 710 O O . ALA A 1 89 ? 22.122 2.620 -7.490 1.00 86.06 89 ALA A O 1
ATOM 711 N N . VAL A 1 90 ? 23.997 2.760 -8.719 1.00 91.56 90 VAL A N 1
ATOM 712 C CA . VAL A 1 90 ? 24.925 2.607 -7.579 1.00 91.56 90 VAL A CA 1
ATOM 713 C C . VAL A 1 90 ? 24.798 3.779 -6.605 1.00 91.56 90 VAL A C 1
ATOM 715 O O . VAL A 1 90 ? 24.644 3.570 -5.400 1.00 91.56 90 VAL A O 1
ATOM 718 N N . VAL A 1 91 ? 24.809 5.015 -7.111 1.00 94.25 91 VAL A N 1
ATOM 719 C CA . VAL A 1 91 ? 24.615 6.216 -6.286 1.00 94.25 91 VAL A CA 1
ATOM 720 C C . VAL A 1 91 ? 23.245 6.186 -5.611 1.00 94.25 91 VAL A C 1
ATOM 722 O O . VAL A 1 91 ? 23.153 6.415 -4.409 1.00 94.25 91 VAL A O 1
ATOM 725 N N . GLY A 1 92 ? 22.190 5.840 -6.350 1.00 92.12 92 GLY A N 1
ATOM 726 C CA . GLY A 1 92 ? 20.829 5.715 -5.833 1.00 92.12 92 GLY A CA 1
ATOM 727 C C . GLY A 1 92 ? 20.706 4.652 -4.742 1.00 92.12 92 GLY A C 1
ATOM 728 O O . GLY A 1 92 ? 20.030 4.879 -3.740 1.00 92.12 92 GLY A O 1
ATOM 729 N N . PHE A 1 93 ? 21.408 3.524 -4.876 1.00 92.25 93 PHE A N 1
ATOM 730 C CA . PHE A 1 93 ? 21.467 2.490 -3.845 1.00 92.25 93 PHE A CA 1
ATOM 731 C C . PHE A 1 93 ? 22.059 3.030 -2.535 1.00 92.25 93 PHE A C 1
ATOM 733 O O . PHE A 1 93 ? 21.450 2.880 -1.471 1.00 92.25 93 PHE A O 1
ATOM 740 N N . TRP A 1 94 ? 23.207 3.710 -2.606 1.00 95.25 94 TRP A N 1
ATOM 741 C CA . TRP A 1 94 ? 23.851 4.301 -1.429 1.00 95.25 94 TRP A CA 1
ATOM 742 C C . TRP A 1 94 ? 23.058 5.467 -0.840 1.00 95.25 94 TRP A C 1
ATOM 744 O O . TRP A 1 94 ? 22.907 5.540 0.379 1.00 95.25 94 TRP A O 1
ATOM 754 N N . ALA A 1 95 ? 22.486 6.327 -1.684 1.00 95.00 95 ALA A N 1
ATOM 755 C CA . ALA A 1 95 ? 21.611 7.412 -1.257 1.00 95.00 95 ALA A CA 1
ATOM 756 C C . ALA A 1 95 ? 20.383 6.869 -0.513 1.00 95.00 95 ALA A C 1
ATOM 758 O O . ALA A 1 95 ? 20.078 7.330 0.583 1.00 95.00 95 ALA A O 1
ATOM 759 N N . ASN A 1 96 ? 19.727 5.834 -1.044 1.00 92.75 96 ASN A N 1
ATOM 760 C CA . ASN A 1 96 ? 18.592 5.186 -0.389 1.00 92.75 96 ASN A CA 1
ATOM 761 C C . ASN A 1 96 ? 18.998 4.548 0.953 1.00 92.75 96 ASN A C 1
ATOM 763 O O . ASN A 1 96 ? 18.258 4.629 1.933 1.00 92.75 96 ASN A O 1
ATOM 767 N N . ARG A 1 97 ? 20.194 3.951 1.041 1.00 93.50 97 ARG A N 1
ATOM 768 C CA . ARG A 1 97 ? 20.716 3.418 2.309 1.00 93.50 97 ARG A CA 1
ATOM 769 C C . ARG A 1 97 ? 20.939 4.522 3.341 1.00 93.50 97 ARG A C 1
ATOM 771 O O . ARG A 1 97 ? 20.495 4.381 4.477 1.00 93.50 97 ARG A O 1
ATOM 778 N N . TYR A 1 98 ? 21.582 5.617 2.943 1.00 94.88 98 TYR A N 1
ATOM 779 C CA . TYR A 1 98 ? 21.813 6.771 3.809 1.00 94.88 98 TYR A CA 1
ATOM 780 C C . TYR A 1 98 ? 20.496 7.394 4.280 1.00 94.88 98 TYR A C 1
ATOM 782 O O . TYR A 1 98 ? 20.306 7.586 5.478 1.00 94.88 98 TYR A O 1
ATOM 790 N N . LEU A 1 99 ? 19.556 7.635 3.362 1.00 93.50 99 LEU A N 1
ATOM 791 C CA . LEU A 1 99 ? 18.241 8.191 3.676 1.00 93.50 99 LEU A CA 1
ATOM 792 C C . LEU A 1 99 ? 17.451 7.294 4.631 1.00 93.50 99 LEU A C 1
ATOM 794 O O . LEU A 1 99 ? 16.855 7.807 5.573 1.00 93.50 99 LEU A O 1
ATOM 798 N N . ARG A 1 100 ? 17.493 5.967 4.450 1.00 89.44 100 ARG A N 1
ATOM 799 C CA . ARG A 1 100 ? 16.853 5.024 5.379 1.00 89.44 100 ARG A CA 1
ATOM 800 C C . ARG A 1 100 ? 17.433 5.093 6.783 1.00 89.44 100 ARG A C 1
ATOM 802 O O . ARG A 1 100 ? 16.672 5.074 7.741 1.00 89.44 100 ARG A O 1
ATOM 809 N N . VAL A 1 101 ? 18.756 5.186 6.916 1.00 91.62 101 VAL A N 1
ATOM 810 C CA . VAL A 1 101 ? 19.398 5.309 8.233 1.00 91.62 101 VAL A CA 1
ATOM 811 C C . VAL A 1 101 ? 19.071 6.663 8.856 1.00 91.62 101 VAL A C 1
ATOM 813 O O . VAL A 1 101 ? 18.616 6.721 9.995 1.00 91.62 101 VAL A O 1
ATOM 816 N N . ARG A 1 102 ? 19.232 7.748 8.096 1.00 94.06 102 ARG A N 1
ATOM 817 C CA . ARG A 1 102 ? 18.991 9.115 8.565 1.00 94.06 102 ARG A CA 1
ATOM 818 C C . ARG A 1 102 ? 17.540 9.330 8.997 1.00 94.06 102 ARG A C 1
ATOM 820 O O . ARG A 1 102 ? 17.298 9.962 10.016 1.00 94.06 102 ARG A O 1
ATOM 827 N N . ASN A 1 103 ? 16.590 8.777 8.248 1.00 93.69 103 ASN A N 1
ATOM 828 C CA . ASN A 1 103 ? 15.163 8.910 8.529 1.00 93.69 103 ASN A CA 1
ATOM 829 C C . ASN A 1 103 ? 14.617 7.744 9.380 1.00 93.69 103 ASN A C 1
ATOM 831 O O . ASN A 1 103 ? 13.410 7.659 9.580 1.00 93.69 103 ASN A O 1
ATOM 835 N N . SER A 1 104 ? 15.465 6.838 9.883 1.00 92.00 104 SER A N 1
ATOM 836 C CA . SER A 1 104 ? 15.018 5.643 10.621 1.00 92.00 104 SER A CA 1
ATOM 837 C C . SER A 1 104 ? 14.206 5.991 11.867 1.00 92.00 104 SER A C 1
ATOM 839 O O . SER A 1 104 ? 13.175 5.371 12.119 1.00 92.00 104 SER A O 1
ATOM 841 N N . ILE A 1 105 ? 14.633 7.018 12.609 1.00 91.69 105 ILE A N 1
ATOM 842 C CA . ILE A 1 105 ? 13.926 7.514 13.795 1.00 91.69 105 ILE A CA 1
ATOM 843 C C . ILE A 1 105 ? 12.542 8.028 13.400 1.00 91.69 105 ILE A C 1
ATOM 845 O O . ILE A 1 105 ? 11.554 7.606 13.989 1.00 91.69 105 ILE A O 1
ATOM 849 N N . GLN A 1 106 ? 12.461 8.877 12.372 1.00 91.12 106 GLN A N 1
ATOM 850 C CA . GLN A 1 106 ? 11.190 9.415 11.884 1.00 91.12 106 GLN A CA 1
ATOM 851 C C . GLN A 1 106 ? 10.233 8.292 11.457 1.00 91.12 106 GLN A C 1
ATOM 853 O O . GLN A 1 106 ? 9.114 8.237 11.952 1.00 91.12 106 GLN A O 1
ATOM 858 N N . LEU A 1 107 ? 10.697 7.349 10.631 1.00 88.56 107 LEU A N 1
ATOM 859 C CA . LEU A 1 107 ? 9.890 6.207 10.181 1.00 88.56 107 LEU A CA 1
ATOM 860 C C . LEU A 1 107 ? 9.410 5.333 11.349 1.00 88.56 107 LEU A C 1
ATOM 862 O O . LEU A 1 107 ? 8.310 4.785 11.313 1.00 88.56 107 LEU A O 1
ATOM 866 N N . THR A 1 108 ? 10.232 5.194 12.391 1.00 92.25 108 THR A N 1
ATOM 867 C CA . THR A 1 108 ? 9.872 4.437 13.598 1.00 92.25 108 THR A CA 1
ATOM 868 C C . THR A 1 108 ? 8.793 5.162 14.399 1.00 92.25 108 THR A C 1
ATOM 870 O O . THR A 1 108 ? 7.845 4.526 14.852 1.00 92.25 108 THR A O 1
ATOM 873 N N . LEU A 1 109 ? 8.905 6.485 14.548 1.00 94.31 109 LEU A N 1
ATOM 874 C CA . LEU A 1 109 ? 7.905 7.306 15.232 1.00 94.31 109 LEU A CA 1
ATOM 875 C C . LEU A 1 109 ? 6.573 7.333 14.474 1.00 94.31 109 LEU A C 1
ATOM 877 O O . LEU A 1 109 ? 5.525 7.192 15.098 1.00 94.31 109 LEU A O 1
ATOM 881 N N . GLU A 1 110 ? 6.611 7.462 13.146 1.00 92.38 110 GLU A N 1
ATOM 882 C CA . GLU A 1 110 ? 5.426 7.398 12.282 1.00 92.38 110 GLU A CA 1
ATOM 883 C C . GLU A 1 110 ? 4.727 6.042 12.409 1.00 92.38 110 GLU A C 1
ATOM 885 O O . GLU A 1 110 ? 3.528 5.990 12.682 1.00 92.38 110 GLU A O 1
ATOM 890 N N . ARG A 1 111 ? 5.482 4.937 12.311 1.00 93.25 111 ARG A N 1
ATOM 891 C CA . ARG A 1 111 ? 4.933 3.590 12.508 1.00 93.25 111 ARG A CA 1
ATOM 892 C C . ARG A 1 111 ? 4.325 3.426 13.897 1.00 93.25 111 ARG A C 1
ATOM 894 O O . ARG A 1 111 ? 3.215 2.925 14.017 1.00 93.25 111 ARG A O 1
ATOM 901 N N . TRP A 1 112 ? 5.024 3.869 14.940 1.00 95.25 112 TRP A N 1
ATOM 902 C CA . TRP A 1 112 ? 4.516 3.787 16.306 1.00 95.25 112 TRP A CA 1
ATOM 903 C C . TRP A 1 112 ? 3.220 4.587 16.489 1.00 95.25 112 TRP A C 1
ATOM 905 O O . TRP A 1 112 ? 2.298 4.117 17.155 1.00 95.25 112 TRP A O 1
ATOM 915 N N . ALA A 1 113 ? 3.119 5.772 15.880 1.00 96.12 113 ALA A N 1
ATOM 916 C CA . ALA A 1 113 ? 1.903 6.578 15.913 1.00 96.12 113 ALA A CA 1
ATOM 917 C C . ALA A 1 113 ? 0.724 5.860 15.236 1.00 96.12 113 ALA A C 1
ATOM 919 O O . ALA A 1 113 ? -0.376 5.851 15.795 1.00 96.12 113 ALA A O 1
ATOM 920 N N . VAL A 1 114 ? 0.961 5.221 14.084 1.00 96.56 114 VAL A N 1
ATOM 921 C CA . VAL A 1 114 ? -0.040 4.403 13.381 1.00 96.56 114 VAL A CA 1
ATOM 922 C C . VAL A 1 114 ? -0.465 3.203 14.228 1.00 96.56 114 VAL A C 1
ATOM 924 O O . VAL A 1 114 ? -1.651 3.055 14.517 1.00 96.56 114 VAL A O 1
ATOM 927 N N . GLU A 1 115 ? 0.488 2.400 14.708 1.00 96.25 115 GLU A N 1
ATOM 928 C CA . GLU A 1 115 ? 0.217 1.215 15.532 1.00 96.25 115 GLU A CA 1
ATOM 929 C C . GLU A 1 115 ? -0.568 1.568 16.799 1.00 96.25 115 GLU A C 1
ATOM 931 O O . GLU A 1 115 ? -1.512 0.873 17.171 1.00 96.25 115 GLU A O 1
ATOM 936 N N . LYS A 1 116 ? -0.206 2.668 17.470 1.00 97.38 116 LYS A N 1
ATOM 937 C CA . LYS A 1 116 ? -0.900 3.131 18.674 1.00 97.38 116 LYS A CA 1
ATOM 938 C C . LYS A 1 116 ? -2.365 3.462 18.385 1.00 97.38 116 LYS A C 1
ATOM 940 O O . LYS A 1 116 ? -3.239 3.044 19.141 1.00 97.38 116 LYS A O 1
ATOM 945 N N . LYS A 1 117 ? -2.632 4.210 17.312 1.00 97.06 117 LYS A N 1
ATOM 946 C CA . LYS A 1 117 ? -3.991 4.605 16.910 1.00 97.06 117 LYS A CA 1
ATOM 947 C C . LYS A 1 117 ? -4.823 3.409 16.453 1.00 97.06 117 LYS A C 1
ATOM 949 O O . LYS A 1 117 ? -5.997 3.327 16.808 1.00 97.06 117 LYS A O 1
ATOM 954 N N . LEU A 1 118 ? -4.211 2.475 15.725 1.00 97.06 118 LEU A N 1
ATOM 955 C CA . LEU A 1 118 ? -4.864 1.243 15.295 1.00 97.06 118 LEU A CA 1
ATOM 956 C C . LEU A 1 118 ? -5.246 0.372 16.498 1.00 97.06 118 LEU A C 1
ATOM 958 O O . LEU A 1 118 ? -6.388 -0.064 16.590 1.00 97.06 118 LEU A O 1
ATOM 962 N N . ARG A 1 119 ? -4.337 0.178 17.463 1.00 96.56 119 ARG A N 1
ATOM 963 C CA . ARG A 1 119 ? -4.642 -0.555 18.706 1.00 96.56 119 ARG A CA 1
ATOM 964 C C . ARG A 1 119 ? -5.775 0.098 19.483 1.00 96.56 119 ARG A C 1
ATOM 966 O O . ARG A 1 119 ? -6.722 -0.580 19.850 1.00 96.56 119 ARG A O 1
ATOM 973 N N . GLN A 1 120 ? -5.717 1.418 19.649 1.00 96.75 120 GLN A N 1
ATOM 974 C CA . GLN A 1 120 ? -6.786 2.167 20.300 1.00 96.75 120 GLN A CA 1
ATOM 975 C C . GLN A 1 120 ? -8.141 1.954 19.603 1.00 96.75 120 GLN A C 1
ATOM 977 O O . GLN A 1 120 ? -9.154 1.801 20.272 1.00 96.75 120 GLN A O 1
ATOM 982 N N . TRP A 1 121 ? -8.178 1.934 18.269 1.00 96.75 121 TRP A N 1
ATOM 983 C CA . TRP A 1 121 ? -9.404 1.659 17.515 1.00 96.75 121 TRP A CA 1
ATOM 984 C C . TRP A 1 121 ? -9.951 0.246 17.732 1.00 96.75 121 TRP A C 1
ATOM 986 O O . TRP A 1 121 ? -11.161 0.082 17.879 1.00 96.75 121 TRP A O 1
ATOM 996 N N . VAL A 1 122 ? -9.070 -0.756 17.782 1.00 96.25 122 VAL A N 1
ATOM 997 C CA . VAL A 1 122 ? -9.449 -2.142 18.086 1.00 96.25 122 VAL A CA 1
ATOM 998 C C . VAL A 1 122 ? -9.990 -2.255 19.514 1.00 96.25 122 VAL A C 1
ATOM 1000 O O . VAL A 1 122 ? -11.041 -2.859 19.721 1.00 96.25 122 VAL A O 1
ATOM 1003 N N . ASP A 1 123 ? -9.328 -1.630 20.488 1.00 96.06 123 ASP A N 1
ATOM 1004 C CA . ASP A 1 123 ? -9.726 -1.662 21.902 1.00 96.06 123 ASP A CA 1
ATOM 1005 C C . ASP A 1 123 ? -11.061 -0.934 22.158 1.00 96.06 123 ASP A C 1
ATOM 1007 O O . ASP A 1 123 ? -11.812 -1.301 23.059 1.00 96.06 123 ASP A O 1
ATOM 1011 N N . GLU A 1 124 ? -11.388 0.076 21.347 1.00 95.69 124 GLU A N 1
ATOM 1012 C CA . GLU A 1 124 ? -12.657 0.816 21.390 1.00 95.69 124 GLU A CA 1
ATOM 1013 C C . GLU A 1 124 ? -13.818 0.099 20.668 1.00 95.69 124 GLU A C 1
ATOM 1015 O O . GLU A 1 124 ? -14.883 0.694 20.477 1.00 95.69 124 GLU A O 1
ATOM 1020 N N . THR A 1 125 ? -13.651 -1.167 20.263 1.00 94.81 125 THR A N 1
ATOM 1021 C CA . THR A 1 125 ? -14.738 -1.950 19.653 1.00 94.81 125 THR A CA 1
ATOM 1022 C C . THR A 1 125 ? -15.938 -2.036 20.613 1.00 94.81 125 THR A C 1
ATOM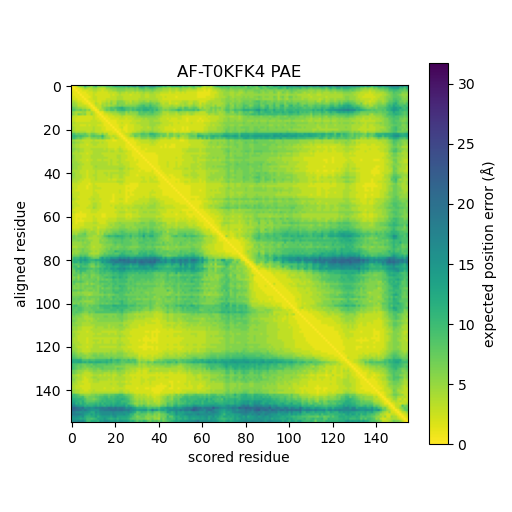 1024 O O . THR A 1 125 ? -15.786 -2.521 21.739 1.00 94.81 125 THR A O 1
ATOM 1027 N N . PRO A 1 126 ? -17.147 -1.607 20.199 1.00 94.25 126 PRO A N 1
ATOM 1028 C CA . PRO A 1 126 ? -18.344 -1.713 21.023 1.00 94.25 126 PRO A CA 1
ATOM 1029 C C . PRO A 1 126 ? -18.636 -3.170 21.417 1.00 94.25 126 PRO A C 1
ATOM 1031 O O . PRO A 1 126 ? -18.536 -4.050 20.564 1.00 94.25 126 PRO A O 1
ATOM 1034 N N . PRO A 1 127 ? -19.100 -3.454 22.651 1.00 92.25 127 PRO A N 1
ATOM 1035 C CA . PRO A 1 127 ? -19.427 -4.823 23.075 1.00 92.25 127 PRO A CA 1
ATOM 1036 C C . PRO A 1 127 ? -20.516 -5.512 22.237 1.00 92.25 127 PRO A C 1
ATOM 1038 O O . PRO A 1 127 ? -20.672 -6.728 22.303 1.00 92.25 127 PRO A O 1
ATOM 1041 N N . SER A 1 128 ? -21.303 -4.733 21.490 1.00 93.56 128 SER A N 1
ATOM 1042 C CA . SER A 1 128 ? -22.346 -5.209 20.578 1.00 93.56 128 SER A CA 1
ATOM 1043 C C . SER A 1 128 ? -21.831 -5.605 19.191 1.00 93.56 128 SER A C 1
ATOM 1045 O O . SER A 1 128 ? -22.599 -6.154 18.406 1.00 93.56 128 SER A O 1
ATOM 1047 N N . GLU A 1 129 ? -20.575 -5.296 18.862 1.00 92.00 129 GLU A N 1
ATOM 1048 C CA . GLU A 1 129 ? -19.967 -5.544 17.554 1.00 92.00 129 GLU A CA 1
ATOM 1049 C C . GLU A 1 129 ? -18.923 -6.665 17.622 1.00 92.00 129 GLU A C 1
ATOM 1051 O O . GLU A 1 129 ? -18.407 -7.018 18.685 1.00 92.00 129 GLU A O 1
ATOM 1056 N N . LEU A 1 130 ? -18.605 -7.245 16.463 1.00 91.94 130 LEU A N 1
ATOM 1057 C CA . LEU A 1 130 ? -17.492 -8.185 16.350 1.00 91.94 130 LEU A CA 1
ATOM 1058 C C . LEU A 1 130 ? -16.153 -7.447 16.527 1.00 91.94 130 LEU A C 1
ATOM 1060 O O . LEU A 1 130 ? -16.059 -6.282 16.135 1.00 91.94 130 LEU A O 1
ATOM 1064 N N . PRO A 1 131 ? -15.107 -8.118 17.053 1.00 92.56 131 PRO A N 1
ATOM 1065 C CA . PRO A 1 131 ? -13.774 -7.537 17.182 1.00 92.56 131 PRO A CA 1
ATOM 1066 C C . PRO A 1 131 ? -13.290 -6.922 15.868 1.00 92.56 131 PRO A C 1
ATOM 1068 O O . PRO A 1 131 ? -13.200 -7.609 14.847 1.00 92.56 131 PRO A O 1
ATOM 1071 N N . ARG A 1 132 ? -12.974 -5.626 15.902 1.00 93.62 132 ARG A N 1
ATOM 1072 C CA . ARG A 1 132 ? -12.479 -4.898 14.733 1.00 93.62 132 ARG A CA 1
ATOM 1073 C C . ARG A 1 132 ? -11.040 -5.299 14.419 1.00 93.62 132 ARG A C 1
ATOM 1075 O O . ARG A 1 132 ? -10.236 -5.554 15.314 1.00 93.62 132 ARG A O 1
ATOM 1082 N N . SER A 1 133 ? -10.702 -5.348 13.135 1.00 94.00 133 SER A N 1
ATOM 1083 C CA . SER A 1 133 ? -9.345 -5.611 12.654 1.00 94.00 133 SER A CA 1
ATOM 1084 C C . SER A 1 133 ? -9.166 -5.015 11.261 1.00 94.00 133 SER A C 1
ATOM 1086 O O . SER A 1 133 ? -10.087 -5.073 10.450 1.00 94.00 133 SER A O 1
ATOM 1088 N N . GLU A 1 134 ? -7.988 -4.457 10.983 1.00 94.94 134 GLU A N 1
ATOM 1089 C CA . GLU A 1 134 ? -7.624 -3.946 9.660 1.00 94.94 134 GLU A CA 1
ATOM 1090 C C . GLU A 1 134 ? -6.493 -4.816 9.077 1.00 94.94 134 GLU A C 1
ATOM 1092 O O . GLU A 1 134 ? -5.347 -4.703 9.523 1.00 94.94 134 GLU A O 1
ATOM 1097 N N . PRO A 1 135 ? -6.776 -5.705 8.102 1.00 92.88 135 PRO A N 1
ATOM 1098 C CA . PRO A 1 135 ? -5.757 -6.572 7.501 1.00 92.88 135 PRO A CA 1
ATOM 1099 C C . PRO A 1 135 ? -4.676 -5.785 6.742 1.00 92.88 135 PRO A C 1
ATOM 1101 O O . PRO A 1 135 ? -3.554 -6.270 6.573 1.00 92.88 135 PRO A O 1
ATOM 1104 N N . GLY A 1 136 ? -5.002 -4.572 6.294 1.00 93.75 136 GLY A N 1
ATOM 1105 C CA . GLY A 1 136 ? -4.144 -3.654 5.564 1.00 93.75 136 GLY A CA 1
ATOM 1106 C C . GLY A 1 136 ? -3.340 -2.696 6.437 1.00 93.75 136 GLY A C 1
ATOM 1107 O O . GLY A 1 136 ? -3.050 -1.598 5.979 1.00 93.75 136 GLY A O 1
ATOM 1108 N N . GLU A 1 137 ? -2.927 -3.078 7.653 1.00 94.19 137 GLU A N 1
ATOM 1109 C CA . GLU A 1 137 ? -2.103 -2.227 8.537 1.00 94.19 137 GLU A CA 1
ATOM 1110 C C . GLU A 1 137 ? -0.889 -1.614 7.814 1.00 94.19 137 GLU A C 1
ATOM 1112 O O . GLU A 1 137 ? -0.579 -0.438 7.985 1.00 94.19 137 GLU A O 1
ATOM 1117 N N . MET A 1 138 ? -0.230 -2.381 6.937 1.00 92.62 138 MET A N 1
ATOM 1118 C CA . MET A 1 138 ? 0.923 -1.898 6.162 1.00 92.62 138 MET A CA 1
ATOM 1119 C C . MET A 1 138 ? 0.602 -0.775 5.162 1.00 92.62 138 MET A C 1
ATOM 1121 O O . MET A 1 138 ? 1.523 -0.174 4.610 1.00 92.62 138 MET A O 1
ATOM 1125 N N . CYS A 1 139 ? -0.678 -0.549 4.882 1.00 94.56 139 CYS A N 1
ATOM 1126 C CA . CYS A 1 139 ? -1.174 0.486 3.988 1.00 94.56 139 CYS A CA 1
ATOM 1127 C C . CYS A 1 139 ? -1.523 1.778 4.729 1.00 94.56 139 CYS A C 1
ATOM 1129 O O . CYS A 1 139 ? -1.706 2.796 4.065 1.00 94.56 139 CYS A O 1
ATOM 1131 N N . LEU A 1 140 ? -1.638 1.728 6.061 1.00 95.38 140 LEU A N 1
ATOM 1132 C CA . LEU A 1 140 ? -2.086 2.849 6.873 1.00 95.38 140 LEU A CA 1
ATOM 1133 C C . LEU A 1 140 ? -0.974 3.880 7.055 1.00 95.38 140 LEU A C 1
ATOM 1135 O O . LEU A 1 140 ? 0.157 3.555 7.426 1.00 95.38 140 LEU A O 1
ATOM 1139 N N . ILE A 1 141 ? -1.337 5.139 6.854 1.00 94.25 141 ILE A N 1
ATOM 1140 C CA . ILE A 1 141 ? -0.516 6.305 7.158 1.00 94.25 141 ILE A CA 1
ATOM 1141 C C . ILE A 1 141 ? -1.262 7.224 8.121 1.00 94.25 141 ILE A C 1
ATOM 1143 O O . ILE A 1 141 ? -2.491 7.247 8.166 1.00 94.25 141 ILE A O 1
ATOM 1147 N N . ASN A 1 142 ? -0.499 7.973 8.914 1.00 94.06 142 ASN A N 1
ATOM 1148 C CA . ASN A 1 142 ? -1.037 8.965 9.836 1.00 94.06 142 ASN A CA 1
ATOM 1149 C C . ASN A 1 142 ? -1.328 10.280 9.097 1.00 94.06 142 ASN A C 1
ATOM 1151 O O . ASN A 1 142 ? -0.631 11.271 9.304 1.00 94.06 142 ASN A O 1
ATOM 1155 N N . GLU A 1 143 ? -2.318 10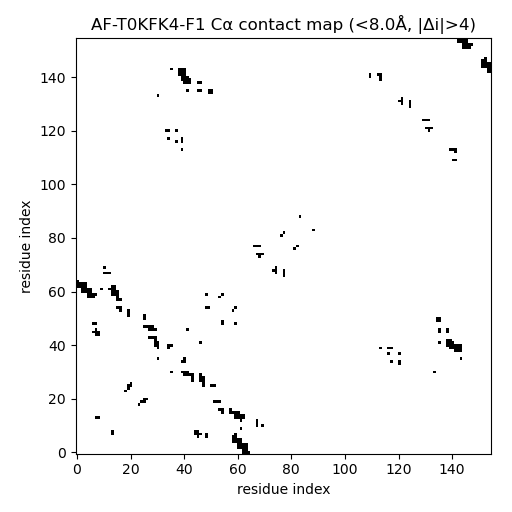.246 8.213 1.00 89.12 143 GLU A N 1
ATOM 1156 C CA . GLU A 1 143 ? -2.806 11.385 7.436 1.00 89.12 143 GLU A CA 1
ATOM 1157 C C . GLU A 1 143 ? -4.334 11.340 7.362 1.00 89.12 143 GLU A C 1
ATOM 1159 O O . GLU A 1 143 ? -4.957 10.295 7.573 1.00 89.12 143 GLU A O 1
ATOM 1164 N N . MET A 1 144 ? -4.934 12.487 7.057 1.00 85.38 144 MET A N 1
ATOM 1165 C CA . MET A 1 144 ? -6.335 12.591 6.681 1.00 85.38 144 MET A CA 1
ATOM 1166 C C . MET A 1 144 ? -6.500 13.578 5.528 1.00 85.38 144 MET A C 1
ATOM 1168 O O . MET A 1 144 ? -6.081 14.737 5.620 1.00 85.38 144 MET A O 1
ATOM 1172 N N . GLN A 1 145 ? -7.149 13.139 4.454 1.00 80.00 145 GLN A N 1
ATOM 1173 C CA . GLN A 1 145 ? -7.575 14.019 3.372 1.00 80.00 145 GLN A CA 1
ATOM 1174 C C . GLN A 1 145 ? -8.941 14.628 3.676 1.00 80.00 145 GLN A C 1
ATOM 1176 O O . GLN A 1 145 ? -9.938 13.927 3.838 1.00 80.00 145 GLN A O 1
ATOM 1181 N N . ILE A 1 146 ? -9.004 15.958 3.706 1.00 80.81 146 ILE A N 1
ATOM 1182 C CA . ILE A 1 146 ? -10.269 16.685 3.796 1.00 80.81 146 ILE A CA 1
ATOM 1183 C C . ILE A 1 146 ? -10.472 17.583 2.582 1.00 80.81 146 ILE A C 1
ATOM 1185 O O . ILE A 1 146 ? -9.529 18.171 2.046 1.00 80.81 146 ILE A O 1
ATOM 1189 N N . MET A 1 147 ? -11.727 17.723 2.166 1.00 80.50 147 MET A N 1
ATOM 1190 C CA . MET A 1 147 ? -12.122 18.744 1.206 1.00 80.50 147 MET A CA 1
ATOM 1191 C C . MET A 1 147 ? -12.274 20.070 1.956 1.00 80.50 147 MET A C 1
ATOM 1193 O O . MET A 1 147 ? -13.116 20.194 2.844 1.00 80.50 147 MET A O 1
ATOM 1197 N N . TRP A 1 148 ? -11.440 21.053 1.628 1.00 79.75 148 TRP A N 1
ATOM 1198 C CA . TRP A 1 148 ? -11.430 22.361 2.275 1.00 79.75 148 TRP A CA 1
ATOM 1199 C C . TRP A 1 148 ? -11.525 23.463 1.230 1.00 79.75 148 TRP A C 1
ATOM 1201 O O . TRP A 1 148 ? -10.595 23.584 0.444 1.00 79.75 148 TRP A O 1
ATOM 1211 N N . GLU A 1 149 ? -12.609 24.248 1.264 1.00 79.75 149 GLU A N 1
ATOM 1212 C CA . GLU A 1 149 ? -12.957 25.476 0.507 1.00 79.75 149 GLU A CA 1
ATOM 1213 C C . GLU A 1 149 ? -12.538 25.577 -0.981 1.00 79.75 149 GLU A C 1
ATOM 1215 O O . GLU A 1 149 ? -13.387 25.859 -1.817 1.00 79.75 149 GLU A O 1
ATOM 1220 N N . ASN A 1 150 ? -11.276 25.322 -1.339 1.00 82.00 150 ASN A N 1
ATOM 1221 C CA . ASN A 1 150 ? -10.715 25.381 -2.689 1.00 82.00 150 ASN A CA 1
ATOM 1222 C C . ASN A 1 150 ? -10.003 24.087 -3.148 1.00 82.00 150 ASN A C 1
ATOM 1224 O O . ASN A 1 150 ? -9.350 24.100 -4.192 1.00 82.00 150 ASN A O 1
ATOM 1228 N N . GLY A 1 151 ? -10.073 22.978 -2.401 1.00 82.50 151 GLY A N 1
ATOM 1229 C CA . GLY A 1 151 ? -9.505 21.703 -2.852 1.00 82.50 151 GLY A CA 1
ATOM 1230 C C . GLY 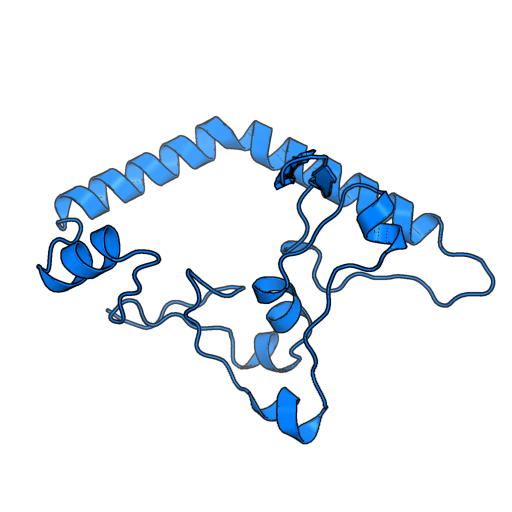A 1 151 ? -9.255 20.670 -1.757 1.00 82.50 151 GLY A C 1
ATOM 1231 O O . GLY A 1 151 ? -9.741 20.785 -0.635 1.00 82.50 151 GLY A O 1
ATOM 1232 N N . TRP A 1 152 ? -8.484 19.643 -2.109 1.00 78.94 152 TRP A N 1
ATOM 1233 C CA . TRP A 1 152 ? -8.036 18.609 -1.180 1.00 78.94 152 TRP A CA 1
ATOM 1234 C C . TRP A 1 152 ? -6.888 19.124 -0.314 1.00 78.94 152 TRP A C 1
ATOM 1236 O O . TRP A 1 152 ? -5.950 19.750 -0.818 1.00 78.94 152 TRP A O 1
ATOM 1246 N N . LYS A 1 153 ? -6.953 18.849 0.988 1.00 81.81 153 LYS A N 1
ATOM 1247 C CA . LYS A 1 153 ? -5.915 19.195 1.957 1.00 81.81 153 LYS A CA 1
ATOM 1248 C C . LYS A 1 153 ? -5.564 17.981 2.809 1.00 81.81 153 LYS A C 1
ATOM 1250 O O . LYS A 1 153 ? -6.454 17.322 3.335 1.00 81.81 153 LYS A O 1
ATOM 1255 N N . HIS A 1 154 ? -4.265 17.747 2.965 1.00 78.25 154 HIS A N 1
ATOM 1256 C CA . HIS A 1 154 ? -3.708 16.750 3.875 1.00 78.25 154 HIS A CA 1
ATOM 1257 C C . HIS A 1 154 ? -3.517 17.376 5.262 1.00 78.25 154 HIS A C 1
ATOM 1259 O O . HIS A 1 154 ? -3.019 18.507 5.357 1.00 78.25 154 HIS A O 1
ATOM 1265 N N . ILE A 1 155 ? -3.934 16.669 6.313 1.00 71.31 155 ILE A N 1
ATOM 1266 C CA . ILE A 1 155 ? -3.806 17.075 7.724 1.00 71.31 155 ILE A CA 1
ATOM 1267 C C . ILE A 1 155 ? -3.278 15.914 8.559 1.00 71.31 155 ILE A C 1
ATOM 1269 O O . ILE A 1 155 ? -3.757 14.776 8.349 1.00 71.31 155 ILE A O 1
#

Solvent-accessible surface area (backbone atoms only — not comparable to full-atom values): 9205 Å² total; per-residue (Å²): 121,73,73,42,80,47,78,49,58,51,89,92,44,68,48,62,84,63,61,46,51,74,76,71,60,59,68,83,54,72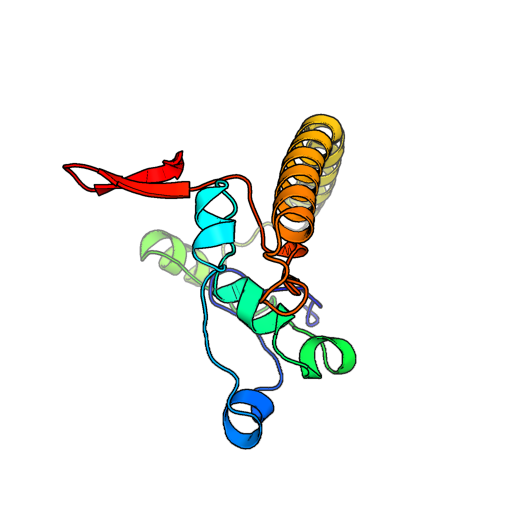,53,55,69,79,48,35,73,69,32,34,38,36,49,41,66,29,33,46,40,50,67,36,79,55,36,79,79,77,34,31,33,34,62,75,77,65,83,78,47,98,42,70,73,51,35,55,43,63,72,68,69,70,62,80,47,77,65,49,50,54,51,47,52,52,50,52,52,50,51,50,62,73,42,40,64,58,55,50,50,54,49,49,54,39,53,52,51,51,49,52,54,38,73,65,45,54,94,90,53,75,87,55,81,68,83,37,58,93,35,50,39,80,33,34,83,42,84,50,103,88,44,82,42,82,88

InterPro domains:
  IPR021047 Mannosyltransferase 1, CMT1 [PF11735] (2-51)
  IPR021047 Mannosyltransferase 1, CMT1 [PTHR34144] (2-155)

pLDDT: mean 90.13, std 6.2, range [68.81, 97.38]

Radius of gyration: 18.9 Å; Cα contacts (8 Å, |Δi|>4): 168; chains: 1; bounding box: 49×43×48 Å

Sequence (155 aa):
MEPVKVKSCWNGMVVFDAAPFYDDGLRFRGSDDSLAAKHLEGSECCLIHADNPLSREKGVWLNPNVRVGYNERVFEQTKMDRFPTPWAAVVGFWANRYLRVRNSIQLTLERWAVEKKLRQWVDETPPSELPRSEPGEMCLINEMQIMWENGWKHI

Foldseek 3Di:
DDKDFDQFDDQNDKDDDCVCVPPVVQDFDWPDPLLVVQQKTFDSRNLSLLPPPCCVPGTMIGDPVDDDDPDPVRVVCVVVVPDQDPVSVVVVVVVVVVCCVVCVVVVVVFLVSLVVSQVVSQVPPDPVDDRDDRSSSVRIGNWHWDQDPPGIDID

Organism: Colletotrichum gloeosporioides (strain Cg-14) (NCBI:txid1237896)

Mean predicted aligned error: 5.92 Å